Protein AF-A0A5E4N9A2-F1 (afdb_monomer)

Secondary structure (DSSP, 8-state):
-HHHHHHHHGGGSSS-GGGGEEEEEEEEEETTS----TT-----SS----------S-S-EEEEEEEEESSPPPTT-TT-EEE----TTTT-HHHHHHHHHHSTTSEEES--TT---SEEPPTT-GGG--

Foldseek 3Di:
DVVVVVQVVQCPDPDRQQQQEWDKDKDKDFPVNDDPDPDDDDDDPDDPPDDDDDDPPDTDMDIDIDIDHNDDDDPPDLRHAYEDEADPVCPDPVNQVVCCVPNQCRYEYQDDPPGSDVYHDDHPPPVPRD

Solvent-accessible surface area (backbone atoms only — not comparable to full-atom values): 8334 Å² total; per-residue (Å²): 109,68,61,62,50,54,54,55,68,39,55,80,44,98,60,55,53,74,56,27,35,30,48,38,54,77,48,79,44,43,76,76,75,57,80,88,63,85,85,74,82,83,88,62,100,60,86,74,94,70,84,83,86,72,88,85,79,81,66,57,71,46,79,43,79,49,73,50,58,80,53,86,81,59,90,92,58,85,74,50,30,44,35,41,59,75,49,73,78,65,66,33,68,68,53,48,53,50,43,40,70,79,31,58,60,27,28,31,16,70,64,60,95,89,50,41,46,65,46,56,50,71,81,96,48,72,86,73,69,125

InterPro domains:
  IPR036397 Ribonuclease H superfamily [G3DSA:3.30.420.10] (1-72)
  IPR036397 Ribonuclease H superfamily [G3DSA:3.30.420.10] (73-130)

Radius of gyration: 19.17 Å; Cα contacts (8 Å, |Δi|>4): 154; chains: 1; bounding box: 47×47×42 Å

Sequence (130 aa):
MDFCNFKSEKQGENKPFVSRIVFSDDATFHVSGKVNRHTVRIWALEQPHATVEHQRGDSPKINVFCAISREKLQANSDEFVFQQDGASPHWKLEVRRYLNGELPQRWIGRKGTDDLAIHPWPPRSPDLTV

Nearest PDB structures (foldseek):
  5cr4-assembly1_A  TM=5.122E-01  e=5.182E-03  synthetic construct
  4r79-assembly1_B  TM=5.591E-01  e=1.414E-02  Drosophila mauritiana
  4u7b-assembly2_G-2  TM=5.586E-01  e=5.046E-02  Drosophila mauritiana

pLDDT: mean 83.7, std 13.42, range [47.94, 97.19]

Organism: NCBI:txid506608

Structure (mmCIF, N/CA/C/O backbone):
data_AF-A0A5E4N9A2-F1
#
_entry.id   AF-A0A5E4N9A2-F1
#
loop_
_atom_site.group_PDB
_atom_site.id
_atom_site.type_symbol
_atom_site.label_atom_id
_atom_site.label_alt_id
_atom_site.label_comp_id
_atom_site.label_asym_id
_atom_site.label_entity_id
_atom_site.label_seq_id
_atom_site.pdbx_PDB_ins_code
_atom_site.Cartn_x
_atom_site.Cartn_y
_atom_site.Cartn_z
_atom_site.occupancy
_atom_site.B_iso_or_equiv
_atom_site.auth_seq_id
_atom_site.auth_comp_id
_atom_site.auth_asym_id
_atom_site.auth_atom_id
_atom_site.pdbx_PDB_model_num
ATOM 1 N N 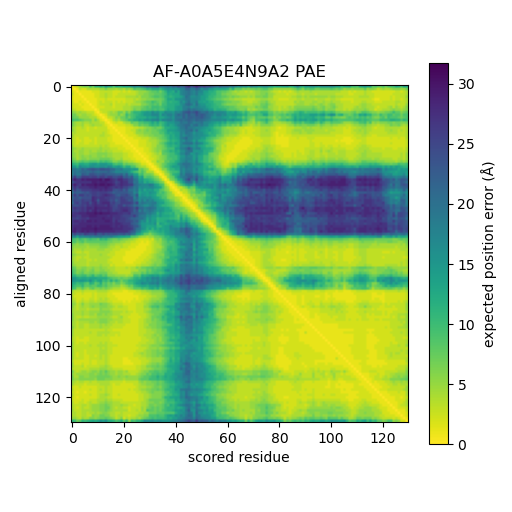. MET A 1 1 ? 6.438 -8.346 14.189 1.00 67.88 1 MET A N 1
ATOM 2 C CA . MET A 1 1 ? 5.480 -9.075 15.051 1.00 67.88 1 MET A CA 1
ATOM 3 C C . MET A 1 1 ? 4.229 -8.241 15.288 1.00 67.88 1 MET A C 1
ATOM 5 O O . MET A 1 1 ? 3.146 -8.795 15.201 1.00 67.88 1 MET A O 1
ATOM 9 N N . ASP A 1 2 ? 4.358 -6.924 15.454 1.00 89.25 2 ASP A N 1
ATOM 10 C CA . ASP A 1 2 ? 3.253 -5.997 15.752 1.00 89.25 2 ASP A CA 1
ATOM 11 C C . ASP A 1 2 ? 2.048 -6.122 14.812 1.00 89.25 2 ASP A C 1
ATOM 13 O O . ASP A 1 2 ? 0.929 -6.299 15.277 1.00 89.25 2 ASP A O 1
ATOM 17 N N . PHE A 1 3 ? 2.265 -6.151 13.490 1.00 89.69 3 PHE A N 1
ATOM 18 C CA . PHE A 1 3 ? 1.165 -6.333 12.535 1.00 89.69 3 PHE A CA 1
ATOM 19 C C . PHE A 1 3 ? 0.443 -7.684 12.693 1.00 89.69 3 PHE A C 1
ATOM 21 O O . PHE A 1 3 ? -0.774 -7.757 12.549 1.00 89.69 3 PHE A O 1
ATOM 28 N N . CYS A 1 4 ? 1.165 -8.760 13.016 1.00 88.69 4 CYS A N 1
ATOM 29 C CA . CYS A 1 4 ? 0.556 -10.072 13.246 1.00 88.69 4 CYS A CA 1
ATOM 30 C C . CYS A 1 4 ? -0.277 -10.090 14.534 1.00 88.69 4 CYS A C 1
ATOM 32 O O . CYS A 1 4 ? -1.336 -10.717 14.562 1.00 88.69 4 CYS A O 1
ATOM 34 N N . ASN A 1 5 ? 0.165 -9.374 15.570 1.00 90.44 5 ASN A N 1
ATOM 35 C CA . ASN A 1 5 ? -0.590 -9.211 16.812 1.00 90.44 5 ASN A CA 1
ATOM 36 C C . ASN A 1 5 ? -1.855 -8.386 16.558 1.00 90.44 5 ASN A C 1
ATOM 38 O O . ASN A 1 5 ? -2.945 -8.860 16.856 1.00 90.44 5 ASN A O 1
ATOM 42 N N . PHE A 1 6 ? -1.729 -7.247 15.872 1.00 91.31 6 PHE A N 1
ATOM 43 C CA . PHE A 1 6 ? -2.863 -6.437 15.420 1.00 91.31 6 PHE A CA 1
ATOM 44 C C . PHE A 1 6 ? -3.873 -7.262 14.610 1.00 91.31 6 PHE A C 1
ATOM 46 O O . PHE A 1 6 ? -5.073 -7.246 14.878 1.00 91.3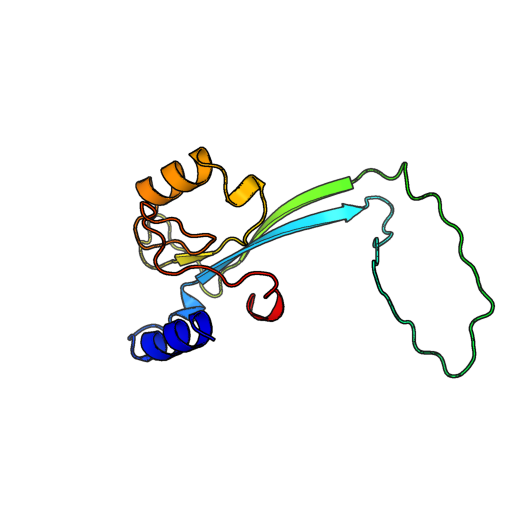1 6 PHE A O 1
ATOM 53 N N . LYS A 1 7 ? -3.393 -8.055 13.645 1.00 87.06 7 LYS A N 1
ATOM 54 C CA . LYS A 1 7 ? -4.236 -8.972 12.869 1.00 87.06 7 LYS A CA 1
ATOM 55 C C . LYS A 1 7 ? -4.947 -9.988 13.767 1.00 87.06 7 LYS A C 1
ATOM 57 O O . LYS A 1 7 ? -6.102 -10.302 13.499 1.00 87.06 7 LYS A O 1
ATOM 62 N N . SER A 1 8 ? -4.272 -10.506 14.793 1.00 87.56 8 SER A N 1
ATOM 63 C CA . SER A 1 8 ? -4.831 -11.477 15.744 1.00 87.56 8 SER A CA 1
ATOM 64 C C . SER A 1 8 ? -5.907 -10.851 16.634 1.00 87.56 8 SER A C 1
ATOM 66 O O . SER A 1 8 ? -6.978 -11.429 16.785 1.00 87.56 8 SER A O 1
ATOM 68 N N . GLU A 1 9 ? -5.685 -9.637 17.141 1.00 89.19 9 GLU A N 1
ATOM 69 C CA . GLU A 1 9 ? -6.672 -8.874 17.924 1.00 89.19 9 GLU A CA 1
ATOM 70 C C . GLU A 1 9 ? -7.958 -8.619 17.129 1.00 89.19 9 GLU A C 1
ATOM 72 O O . GLU A 1 9 ? -9.066 -8.667 17.663 1.00 89.19 9 GLU A O 1
ATOM 77 N N . LYS A 1 10 ? -7.819 -8.412 15.819 1.00 86.00 10 LYS A N 1
ATOM 78 C CA . LYS A 1 10 ? -8.928 -8.173 14.894 1.00 86.00 10 LYS A CA 1
ATOM 79 C C . LYS A 1 10 ? -9.706 -9.430 14.487 1.00 86.00 10 LYS A C 1
ATOM 81 O O . LYS A 1 10 ? -10.701 -9.315 13.775 1.00 86.00 10 LYS A O 1
ATOM 86 N N . GLN A 1 11 ? -9.306 -10.624 14.934 1.00 77.69 11 GLN A N 1
ATOM 87 C CA . GLN A 1 11 ? -10.029 -11.867 14.622 1.00 77.69 11 GLN A CA 1
ATOM 88 C C . GLN A 1 11 ? -11.360 -12.014 15.368 1.00 77.69 11 GLN A C 1
ATOM 90 O O . GLN A 1 11 ? -12.195 -12.800 14.935 1.00 77.69 11 GLN A O 1
ATOM 95 N N . GLY A 1 12 ? -11.577 -11.262 16.451 1.00 78.19 12 GLY A N 1
ATOM 96 C CA . GLY A 1 12 ? -12.843 -11.271 17.193 1.00 78.19 12 GLY A CA 1
ATOM 97 C C . GLY A 1 12 ? -13.984 -10.485 16.530 1.00 78.19 12 GLY A C 1
ATOM 98 O O . GLY A 1 12 ? -15.087 -10.453 17.071 1.00 78.19 12 GLY A O 1
ATOM 99 N N . GLU A 1 13 ? -13.738 -9.819 15.396 1.00 82.00 13 GLU A N 1
ATOM 100 C CA . GLU A 1 13 ? -14.767 -9.076 14.659 1.00 82.00 13 GLU A CA 1
ATOM 101 C C . GLU A 1 13 ? -15.735 -10.034 13.934 1.00 82.00 13 GLU A C 1
ATOM 103 O O . GLU A 1 13 ? -15.346 -11.101 13.466 1.00 82.00 13 GLU A O 1
ATOM 108 N N . ASN A 1 14 ? -17.006 -9.629 13.794 1.00 78.12 14 ASN A N 1
ATOM 109 C CA . ASN A 1 14 ? -18.054 -10.434 13.141 1.00 78.12 14 ASN A CA 1
ATOM 110 C C . ASN A 1 14 ? -17.682 -10.840 11.699 1.00 78.12 14 ASN A C 1
ATOM 112 O O . ASN A 1 14 ? -18.055 -11.910 11.223 1.00 78.12 14 ASN A O 1
ATOM 116 N N . LYS A 1 15 ? -16.915 -9.985 11.010 1.00 81.12 15 LYS A N 1
ATOM 117 C CA . LYS A 1 15 ? -16.315 -10.277 9.709 1.00 81.12 15 LYS A CA 1
ATOM 118 C C . LYS A 1 15 ? -14.798 -10.395 9.865 1.00 81.12 15 LYS A C 1
ATOM 120 O O . LYS A 1 15 ? -14.192 -9.468 10.407 1.00 81.12 15 LYS A O 1
ATOM 125 N N . PRO A 1 16 ? -14.164 -11.470 9.356 1.00 85.56 16 PRO A N 1
ATOM 126 C CA . PRO A 1 16 ? -12.719 -11.619 9.435 1.00 85.56 16 PRO A CA 1
ATOM 127 C C . PRO A 1 16 ? -12.013 -10.416 8.816 1.00 85.56 16 PRO A C 1
ATOM 129 O O . PRO A 1 16 ? -12.195 -10.121 7.638 1.00 85.56 16 PRO A O 1
ATOM 132 N N . PHE A 1 17 ? -11.155 -9.748 9.585 1.00 87.81 17 PHE A N 1
ATOM 133 C CA . PHE A 1 17 ? -10.447 -8.549 9.132 1.00 87.81 17 PHE A CA 1
ATOM 134 C C . PHE A 1 17 ? -9.754 -8.723 7.774 1.00 87.81 17 PHE A C 1
ATOM 136 O O . PHE A 1 17 ? -9.845 -7.855 6.914 1.00 87.81 17 PHE A O 1
ATOM 143 N N . VAL A 1 18 ? -9.134 -9.885 7.542 1.00 87.88 18 VAL A N 1
ATOM 144 C CA . VAL A 1 18 ? -8.447 -10.207 6.281 1.00 87.88 18 VAL A CA 1
ATOM 145 C C . VAL A 1 18 ? -9.389 -10.190 5.076 1.00 87.88 18 VAL A C 1
ATOM 147 O O . VAL A 1 18 ? -8.963 -9.786 4.002 1.00 87.88 18 VAL A O 1
ATOM 150 N N . SER A 1 19 ? -10.663 -10.580 5.221 1.00 88.94 19 SER A N 1
ATOM 151 C CA . SER A 1 19 ? -11.597 -10.566 4.083 1.00 88.94 19 SER A CA 1
ATOM 152 C C . SER A 1 19 ? -11.992 -9.155 3.653 1.00 88.94 19 SER A C 1
ATOM 154 O O . SER A 1 19 ? -12.497 -8.970 2.547 1.00 88.94 19 SER A O 1
ATOM 156 N N . ARG A 1 20 ? -11.717 -8.164 4.507 1.00 90.56 20 ARG A N 1
ATOM 157 C CA . ARG A 1 20 ? -11.940 -6.741 4.249 1.00 90.56 20 ARG A CA 1
ATOM 158 C C . ARG A 1 20 ? -10.724 -6.051 3.635 1.00 90.56 20 ARG A C 1
ATOM 160 O O . ARG A 1 20 ? -10.858 -4.920 3.178 1.00 90.56 20 ARG A O 1
ATOM 167 N N . ILE A 1 21 ? -9.548 -6.683 3.641 1.00 92.88 21 ILE A N 1
ATOM 168 C CA . ILE A 1 21 ? -8.342 -6.067 3.087 1.00 92.88 21 ILE A CA 1
ATOM 169 C C . ILE A 1 21 ? -8.398 -6.122 1.559 1.00 92.88 21 ILE A C 1
ATOM 171 O O . ILE A 1 21 ? -8.651 -7.169 0.961 1.00 92.88 21 ILE A O 1
ATOM 175 N N . VAL A 1 22 ? -8.133 -4.975 0.943 1.00 95.19 22 VAL A N 1
ATOM 176 C CA . VAL A 1 22 ? -7.815 -4.853 -0.476 1.00 95.19 22 VAL A CA 1
ATOM 177 C C . VAL A 1 22 ? -6.301 -4.751 -0.578 1.00 95.19 22 VAL A C 1
ATOM 179 O O . VAL A 1 22 ? -5.731 -3.713 -0.242 1.00 95.19 22 VAL A O 1
ATOM 182 N N . PHE A 1 23 ? -5.654 -5.832 -0.998 1.00 95.19 23 PHE A N 1
ATOM 183 C CA . PHE A 1 23 ? -4.210 -5.860 -1.207 1.00 95.19 23 PHE A CA 1
ATOM 184 C C . PHE A 1 23 ? -3.876 -5.214 -2.541 1.00 95.19 23 PHE A C 1
ATOM 186 O O . PHE A 1 23 ? -4.530 -5.519 -3.539 1.00 95.19 23 PHE A O 1
ATOM 193 N N . SER A 1 24 ? -2.871 -4.342 -2.567 1.00 94.88 24 SER A N 1
ATOM 194 C CA . SER A 1 24 ? -2.412 -3.713 -3.802 1.00 94.88 24 SER A CA 1
ATOM 195 C C . SER A 1 24 ? -0.897 -3.716 -3.932 1.00 94.88 24 SER A C 1
ATOM 197 O O . SER A 1 24 ? -0.180 -3.683 -2.930 1.00 94.88 24 SER A O 1
ATOM 199 N N . ASP A 1 25 ? -0.426 -3.788 -5.174 1.00 93.62 25 ASP A N 1
ATOM 200 C CA . ASP A 1 25 ? 0.996 -3.752 -5.502 1.00 93.62 25 ASP A CA 1
ATOM 201 C C . ASP A 1 25 ? 1.232 -3.268 -6.942 1.00 93.62 25 ASP A C 1
ATOM 203 O O . ASP A 1 25 ? 0.324 -3.283 -7.786 1.00 93.62 25 ASP A O 1
ATOM 207 N N . ASP A 1 26 ? 2.475 -2.880 -7.213 1.00 91.75 26 ASP A N 1
ATOM 208 C CA . ASP A 1 26 ? 2.996 -2.579 -8.540 1.00 91.75 26 ASP A CA 1
ATOM 209 C C . ASP A 1 26 ? 3.865 -3.734 -9.050 1.00 91.75 26 ASP A C 1
ATOM 211 O O . ASP A 1 26 ? 4.884 -4.089 -8.457 1.00 91.75 26 ASP A O 1
ATOM 215 N N . ALA A 1 27 ? 3.531 -4.271 -10.223 1.00 88.94 27 ALA A N 1
ATOM 216 C CA . ALA A 1 27 ? 4.335 -5.287 -10.895 1.00 88.94 27 ALA A CA 1
ATOM 217 C C . ALA A 1 27 ? 4.850 -4.790 -12.253 1.00 88.94 27 ALA A C 1
ATOM 219 O O . ALA A 1 27 ? 4.097 -4.269 -13.080 1.00 88.94 27 ALA A O 1
ATOM 220 N N . THR A 1 28 ? 6.146 -4.990 -12.512 1.00 86.62 28 THR A N 1
ATOM 221 C CA . THR A 1 28 ? 6.769 -4.687 -13.807 1.00 86.62 28 THR A CA 1
ATOM 222 C C . THR A 1 28 ? 6.847 -5.934 -14.680 1.00 86.62 28 THR A C 1
ATOM 224 O O . THR A 1 28 ? 7.516 -6.910 -14.335 1.00 86.62 28 THR A O 1
ATOM 227 N N . PHE A 1 29 ? 6.256 -5.866 -15.869 1.00 83.94 29 PHE A N 1
ATOM 228 C CA . PHE A 1 29 ? 6.307 -6.917 -16.879 1.00 83.94 29 PHE A CA 1
ATOM 229 C C . PHE A 1 29 ? 7.179 -6.489 -18.057 1.00 83.94 29 PHE A C 1
ATOM 231 O O . PHE A 1 29 ? 7.089 -5.365 -18.551 1.00 83.94 29 PHE A O 1
ATOM 238 N N . HIS A 1 30 ? 8.019 -7.405 -18.535 1.00 83.69 30 HIS A N 1
ATOM 239 C CA . HIS A 1 30 ? 8.778 -7.218 -19.767 1.00 83.69 30 HIS A CA 1
ATOM 240 C C . HIS A 1 30 ? 7.965 -7.738 -20.954 1.00 83.69 30 HIS A C 1
ATOM 242 O O . HIS A 1 30 ? 7.562 -8.901 -20.971 1.00 83.69 30 HIS A O 1
ATOM 248 N N . VAL A 1 31 ? 7.794 -6.909 -21.985 1.00 81.81 31 VAL A N 1
ATOM 249 C CA . VAL A 1 31 ? 7.037 -7.275 -23.201 1.00 81.81 31 VAL A CA 1
ATOM 250 C C . VAL A 1 31 ? 7.752 -8.367 -24.009 1.00 81.81 31 VAL A C 1
ATOM 252 O O . VAL A 1 31 ? 7.137 -9.088 -24.785 1.00 81.81 31 VAL A O 1
ATOM 255 N N . SER A 1 32 ? 9.051 -8.562 -23.772 1.00 77.12 32 SER A N 1
ATOM 256 C CA . SER A 1 32 ? 9.844 -9.633 -24.383 1.00 77.12 32 SER A CA 1
ATOM 257 C C . SER A 1 32 ? 9.543 -11.037 -23.836 1.00 77.12 32 SER A C 1
ATOM 259 O O . SER A 1 32 ? 10.175 -11.996 -24.277 1.00 77.12 32 SER A O 1
ATOM 261 N N . GLY A 1 33 ? 8.644 -11.177 -22.850 1.00 65.88 33 GLY A N 1
ATOM 262 C CA . GLY A 1 33 ? 8.332 -12.456 -22.197 1.00 65.88 33 GLY A CA 1
ATOM 263 C C . GLY A 1 33 ? 9.440 -12.967 -21.268 1.00 65.88 33 GLY A C 1
ATOM 264 O O . GLY A 1 33 ? 9.374 -14.091 -20.773 1.00 65.88 33 GLY A O 1
ATOM 265 N N . LYS A 1 34 ? 10.474 -12.155 -21.019 1.00 64.12 34 LYS A N 1
ATOM 266 C CA . LYS A 1 34 ? 11.628 -12.526 -20.194 1.00 64.12 34 LYS A CA 1
ATOM 267 C C . LYS A 1 34 ? 11.483 -11.953 -18.795 1.00 64.12 34 LYS A C 1
ATOM 269 O O . LYS A 1 34 ? 11.476 -10.743 -18.604 1.00 64.12 34 LYS A O 1
ATOM 274 N N . VAL A 1 35 ? 11.400 -12.828 -17.801 1.00 59.47 35 VAL A N 1
ATOM 275 C CA . VAL A 1 35 ? 11.313 -12.417 -16.397 1.00 59.47 35 VAL A CA 1
ATOM 276 C C . VAL A 1 35 ? 12.697 -11.988 -15.910 1.00 59.47 35 VAL A C 1
ATOM 278 O O . VAL A 1 35 ? 13.643 -12.777 -15.931 1.00 59.47 35 VAL A O 1
ATOM 281 N N . ASN A 1 36 ? 12.819 -10.748 -15.430 1.00 54.03 36 ASN A N 1
ATOM 282 C CA . ASN A 1 36 ? 14.014 -10.273 -14.737 1.00 54.03 36 ASN A CA 1
ATOM 283 C C . ASN A 1 36 ? 14.080 -10.910 -13.342 1.00 54.03 36 ASN A C 1
ATOM 285 O O . ASN A 1 36 ? 13.574 -10.378 -12.357 1.00 54.03 36 ASN A O 1
ATOM 289 N N . ARG A 1 37 ? 14.660 -12.108 -13.277 1.00 52.91 37 ARG A N 1
ATOM 290 C CA . ARG A 1 37 ? 14.847 -12.863 -12.041 1.00 52.91 37 ARG A CA 1
ATOM 291 C C . ARG A 1 37 ? 16.136 -12.394 -11.353 1.00 52.91 37 ARG A C 1
ATOM 293 O O . ARG A 1 37 ? 17.202 -12.967 -11.575 1.00 52.91 37 ARG A O 1
ATOM 300 N N . HIS A 1 38 ? 16.064 -11.387 -10.482 1.00 47.94 38 HIS A N 1
ATOM 301 C CA . HIS A 1 38 ? 17.033 -11.345 -9.387 1.00 47.94 38 HIS A CA 1
ATOM 302 C C . HIS A 1 38 ? 16.780 -12.576 -8.503 1.00 47.94 38 HIS A C 1
ATOM 304 O O . HIS A 1 38 ? 15.725 -12.723 -7.896 1.00 47.94 38 HIS A O 1
ATOM 310 N N . THR A 1 39 ? 17.762 -13.479 -8.515 1.00 53.81 39 THR A N 1
ATOM 311 C CA . THR A 1 39 ? 17.878 -14.690 -7.691 1.00 53.81 39 THR A CA 1
ATOM 312 C C . THR A 1 39 ? 16.946 -15.826 -8.050 1.00 53.81 39 THR A C 1
ATOM 314 O O . THR A 1 39 ? 16.057 -16.208 -7.291 1.00 53.81 39 THR A O 1
ATOM 317 N N . VAL A 1 40 ? 17.204 -16.440 -9.199 1.00 53.19 40 VAL A N 1
ATOM 318 C CA . VAL A 1 40 ? 16.567 -17.707 -9.526 1.00 53.19 40 VAL A CA 1
ATOM 319 C C . VAL A 1 40 ? 17.575 -18.812 -9.560 1.00 53.19 40 VAL A C 1
ATOM 321 O O . VAL A 1 40 ? 18.530 -18.803 -10.328 1.00 53.19 40 VAL A O 1
ATOM 324 N N . ARG A 1 41 ? 17.326 -19.754 -8.659 1.00 56.31 41 ARG A N 1
ATOM 325 C CA . ARG A 1 41 ? 18.098 -20.957 -8.469 1.00 56.31 41 ARG A CA 1
ATOM 326 C C . ARG A 1 41 ? 17.363 -22.069 -9.193 1.00 56.31 41 ARG A C 1
ATOM 328 O O . ARG A 1 41 ? 16.309 -22.518 -8.750 1.00 56.31 41 ARG A O 1
ATOM 335 N N . ILE A 1 42 ? 17.882 -22.433 -10.356 1.00 62.44 42 ILE A N 1
ATOM 336 C CA . ILE A 1 42 ? 17.458 -23.635 -11.064 1.00 62.44 42 ILE A CA 1
ATOM 337 C C . ILE A 1 42 ? 18.230 -24.779 -10.417 1.00 62.44 42 ILE A C 1
ATOM 339 O O . ILE A 1 42 ? 19.459 -24.771 -10.409 1.00 62.44 42 ILE A O 1
ATOM 343 N N . TRP A 1 43 ? 17.507 -25.716 -9.816 1.00 60.19 43 TRP A N 1
ATOM 344 C CA . TRP A 1 43 ? 18.092 -26.946 -9.306 1.00 60.19 43 TRP A CA 1
ATOM 345 C C . TRP A 1 43 ? 18.075 -27.976 -10.433 1.00 60.19 43 TRP A C 1
ATOM 347 O O . TRP A 1 43 ? 17.020 -28.253 -11.000 1.00 60.19 43 TRP A O 1
ATOM 357 N N . ALA A 1 44 ? 19.242 -28.510 -10.770 1.00 65.44 44 ALA A N 1
ATOM 358 C CA . ALA A 1 44 ? 19.417 -29.608 -11.709 1.00 65.44 44 ALA A CA 1
ATOM 35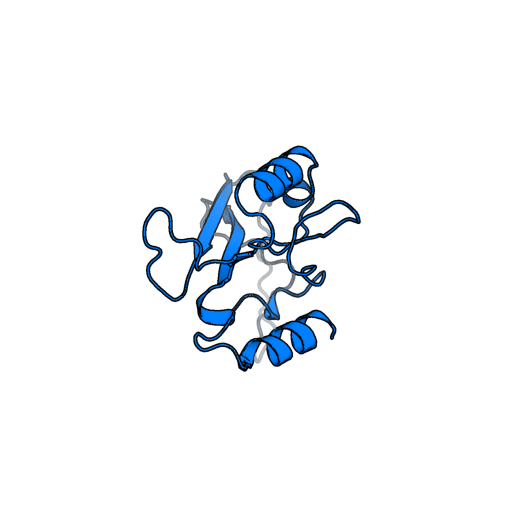9 C C . ALA A 1 44 ? 20.351 -30.640 -11.064 1.00 65.44 44 ALA A C 1
ATOM 361 O O . ALA A 1 44 ? 21.181 -30.279 -10.229 1.00 65.44 44 ALA A O 1
ATOM 362 N N . LEU A 1 45 ? 20.187 -31.916 -11.424 1.00 74.56 45 LEU A N 1
ATOM 363 C CA . LEU A 1 45 ? 21.040 -33.006 -10.928 1.00 74.56 45 LEU A CA 1
ATOM 364 C C . LEU A 1 45 ? 22.489 -32.875 -11.428 1.00 74.56 45 LEU A C 1
ATOM 366 O O . LEU A 1 45 ? 23.409 -33.324 -10.756 1.00 74.56 45 LEU A O 1
ATOM 370 N N . GLU A 1 46 ? 22.682 -32.203 -12.564 1.00 73.12 46 GLU A N 1
ATOM 371 C CA . GLU A 1 46 ? 23.981 -31.891 -13.156 1.00 73.12 46 GLU A CA 1
ATOM 372 C C . GLU A 1 46 ? 24.040 -30.407 -13.532 1.00 73.12 46 GLU A C 1
ATOM 374 O O . GLU A 1 46 ? 23.013 -29.788 -13.820 1.00 73.12 46 GLU A O 1
ATOM 379 N N . GLN A 1 47 ? 25.240 -29.821 -13.509 1.00 69.88 47 GLN A N 1
ATOM 380 C CA . GLN A 1 47 ? 25.447 -28.413 -13.834 1.00 69.88 47 GLN A CA 1
ATOM 381 C C . GLN A 1 47 ? 25.095 -28.169 -15.313 1.00 69.88 47 GLN A C 1
ATOM 383 O O . GLN A 1 47 ? 25.784 -28.686 -16.192 1.00 69.88 47 GLN A O 1
ATOM 388 N N . PRO A 1 48 ? 24.050 -27.382 -15.633 1.00 65.81 48 PRO A N 1
ATOM 389 C CA . PRO A 1 48 ? 23.728 -27.087 -17.016 1.00 65.81 48 PRO A CA 1
ATOM 390 C C . PRO A 1 48 ? 24.816 -26.147 -17.533 1.00 65.81 48 PRO A C 1
ATOM 392 O O . PRO A 1 48 ? 24.870 -24.980 -17.150 1.00 65.81 48 PRO A O 1
ATOM 395 N N . HIS A 1 49 ? 25.718 -26.652 -18.370 1.00 64.19 49 HIS A N 1
ATOM 396 C CA . HIS A 1 49 ? 26.799 -25.893 -19.010 1.00 64.19 49 HIS A CA 1
ATOM 397 C C . HIS A 1 49 ? 26.275 -24.893 -20.066 1.00 64.19 49 HIS A C 1
ATOM 399 O O . HIS A 1 49 ? 26.813 -24.784 -21.163 1.00 64.19 49 HIS A O 1
ATOM 405 N N . ALA A 1 50 ? 25.195 -24.176 -19.759 1.00 61.31 50 ALA A N 1
ATOM 406 C CA . ALA A 1 50 ? 24.541 -23.217 -20.629 1.00 61.31 50 ALA A CA 1
ATOM 407 C C . ALA A 1 50 ? 24.564 -21.835 -19.967 1.00 61.31 50 ALA A C 1
ATOM 409 O O . ALA A 1 50 ? 23.811 -21.557 -19.033 1.00 61.31 50 ALA A O 1
ATOM 410 N N . THR A 1 51 ? 25.418 -20.954 -20.482 1.00 56.50 51 THR A N 1
ATOM 411 C CA . THR A 1 51 ? 25.398 -19.528 -20.149 1.00 56.50 51 THR A CA 1
ATOM 412 C C . THR A 1 51 ? 24.559 -18.816 -21.204 1.00 56.50 51 THR A C 1
ATOM 414 O O . THR A 1 51 ? 24.960 -18.727 -22.360 1.00 56.50 51 THR A O 1
ATOM 417 N N . VAL A 1 52 ? 23.375 -18.327 -20.830 1.00 60.91 52 VAL A N 1
ATOM 418 C CA . VAL A 1 52 ? 22.544 -17.498 -21.718 1.00 60.91 52 VAL A CA 1
ATOM 419 C C . VAL A 1 52 ? 22.810 -16.034 -21.382 1.00 60.91 52 VAL A C 1
ATOM 421 O O . VAL A 1 52 ? 22.229 -15.492 -20.441 1.00 60.91 52 VAL A O 1
ATOM 424 N N . GLU A 1 53 ? 23.699 -15.388 -22.137 1.00 55.59 53 GLU A N 1
ATOM 425 C CA . GLU A 1 53 ? 23.863 -13.934 -22.069 1.00 55.59 53 GLU A CA 1
ATOM 426 C C . GLU A 1 53 ? 22.700 -13.246 -22.790 1.00 55.59 53 GLU A C 1
ATOM 428 O O . GLU A 1 53 ? 22.358 -13.580 -23.926 1.00 55.59 53 GLU A O 1
ATOM 433 N N . HIS A 1 54 ? 22.055 -12.279 -22.135 1.00 56.09 54 HIS A N 1
ATOM 434 C CA . HIS A 1 54 ? 20.982 -11.517 -22.761 1.00 56.09 54 HIS A CA 1
ATOM 435 C C . HIS A 1 54 ? 21.044 -10.038 -22.384 1.00 56.09 54 HIS A C 1
ATOM 437 O O . HIS A 1 54 ? 21.122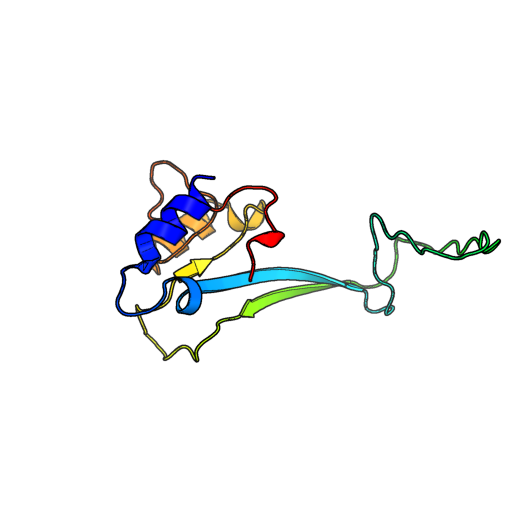 -9.690 -21.204 1.00 56.09 54 HIS A O 1
ATOM 443 N N . GLN A 1 55 ? 20.989 -9.168 -23.399 1.00 53.72 55 GLN A N 1
ATOM 444 C CA . GLN A 1 55 ? 21.036 -7.719 -23.228 1.00 53.72 55 GLN A CA 1
ATOM 445 C C . GLN A 1 55 ? 19.837 -7.230 -22.403 1.00 53.72 55 GLN A C 1
ATOM 447 O O . GLN A 1 55 ? 18.677 -7.376 -22.778 1.00 53.72 55 GLN A O 1
ATOM 452 N N . ARG A 1 56 ? 20.152 -6.667 -21.232 1.00 55.62 56 ARG A N 1
ATOM 453 C CA . ARG A 1 56 ? 19.217 -6.255 -20.172 1.00 55.62 56 ARG A CA 1
ATOM 454 C C . ARG A 1 56 ? 18.534 -4.897 -20.404 1.00 55.62 56 ARG A C 1
ATOM 456 O O . ARG A 1 56 ? 17.684 -4.523 -19.597 1.00 55.62 56 ARG A O 1
ATOM 463 N N . GLY A 1 57 ? 18.925 -4.151 -21.438 1.00 56.44 57 GLY A N 1
ATOM 464 C CA . GLY A 1 57 ? 18.617 -2.720 -21.565 1.00 56.44 57 GLY A CA 1
ATOM 465 C C . GLY A 1 57 ? 17.323 -2.382 -22.301 1.00 56.44 57 GLY A C 1
ATOM 466 O O . GLY A 1 57 ? 16.558 -1.551 -21.820 1.00 56.44 57 GLY A O 1
ATOM 467 N N . ASP A 1 58 ? 17.045 -3.060 -23.418 1.00 66.31 58 ASP A N 1
ATOM 468 C CA . ASP A 1 58 ? 16.232 -2.440 -24.481 1.00 66.31 58 ASP A CA 1
ATOM 469 C C . ASP A 1 58 ? 14.825 -3.030 -24.638 1.00 66.31 58 ASP A C 1
ATOM 471 O O . ASP A 1 58 ? 14.059 -2.619 -25.507 1.00 66.31 58 ASP A O 1
ATOM 475 N N . SER A 1 59 ? 14.443 -4.005 -23.805 1.00 74.06 59 SER A N 1
ATOM 476 C CA . SER A 1 59 ? 13.088 -4.559 -23.866 1.00 74.06 59 SER A CA 1
ATOM 477 C C . SER A 1 59 ? 12.079 -3.572 -23.261 1.00 74.06 59 SER A C 1
ATOM 479 O O . SER A 1 59 ? 12.262 -3.202 -22.093 1.00 74.06 59 SER A O 1
ATOM 481 N N . PRO A 1 60 ? 10.984 -3.221 -23.964 1.00 85.88 60 PRO A N 1
ATOM 482 C CA . PRO A 1 60 ? 9.902 -2.428 -23.393 1.00 85.88 60 PRO A CA 1
ATOM 483 C C . PRO A 1 60 ? 9.345 -3.057 -22.111 1.00 85.88 60 PRO A C 1
ATOM 485 O O . PRO A 1 60 ? 9.255 -4.286 -21.988 1.00 85.88 60 PRO A O 1
ATOM 488 N N . LYS A 1 61 ? 8.968 -2.203 -21.158 1.00 86.19 61 LYS A N 1
ATOM 489 C CA . LYS A 1 61 ? 8.416 -2.595 -19.858 1.00 86.19 61 LYS A CA 1
ATOM 490 C C . LYS A 1 61 ? 7.064 -1.935 -19.651 1.00 86.19 61 LYS A C 1
ATOM 492 O O . LYS A 1 61 ? 6.864 -0.796 -20.064 1.00 86.19 61 LYS A O 1
ATOM 497 N N . ILE A 1 62 ? 6.174 -2.645 -18.974 1.00 88.50 62 ILE A N 1
ATOM 498 C CA . ILE A 1 62 ? 4.876 -2.140 -18.536 1.00 88.50 62 ILE A CA 1
ATOM 499 C C . ILE A 1 62 ? 4.825 -2.289 -17.018 1.00 88.50 62 ILE A C 1
ATOM 501 O O . ILE A 1 62 ? 5.087 -3.375 -16.504 1.00 88.50 62 ILE A O 1
ATOM 505 N N . ASN A 1 63 ? 4.499 -1.206 -16.315 1.00 90.31 63 ASN A N 1
ATOM 506 C CA . ASN A 1 63 ? 4.168 -1.249 -14.894 1.00 90.31 63 ASN A CA 1
ATOM 507 C C . ASN A 1 63 ? 2.656 -1.338 -14.750 1.00 90.31 63 ASN A C 1
ATOM 509 O O . ASN A 1 63 ? 1.930 -0.560 -15.370 1.00 90.31 63 ASN A O 1
ATOM 513 N N . VAL A 1 64 ? 2.203 -2.289 -13.946 1.00 92.62 64 VAL A N 1
ATOM 514 C CA . VAL A 1 64 ? 0.791 -2.501 -13.659 1.00 92.62 64 VAL A CA 1
ATOM 515 C C . VAL A 1 64 ? 0.595 -2.343 -12.165 1.00 92.62 64 VAL A C 1
ATOM 517 O O . VAL A 1 64 ? 1.152 -3.117 -11.392 1.00 92.62 64 VAL A O 1
ATOM 520 N N . PHE A 1 65 ? -0.235 -1.376 -11.795 1.00 94.62 65 PHE A N 1
ATOM 521 C CA . PHE A 1 65 ? -0.818 -1.303 -10.468 1.00 94.62 65 PHE A CA 1
ATOM 522 C C . PHE A 1 65 ? -2.065 -2.190 -10.441 1.00 94.62 65 PHE A C 1
ATOM 524 O O . PHE A 1 65 ? -2.927 -2.078 -11.321 1.00 94.62 65 PHE A O 1
ATOM 531 N N . CYS A 1 66 ? -2.178 -3.069 -9.451 1.00 94.44 66 CYS A N 1
ATOM 532 C CA . CYS A 1 66 ? -3.353 -3.916 -9.282 1.00 94.44 66 CYS A CA 1
ATOM 533 C C . CYS A 1 66 ? -3.776 -3.967 -7.817 1.00 94.44 66 CYS A C 1
ATOM 535 O O . CYS A 1 66 ? -2.936 -3.954 -6.922 1.00 94.44 66 CYS A O 1
ATOM 537 N N . ALA A 1 67 ? -5.085 -4.059 -7.590 1.00 93.75 67 ALA A N 1
ATOM 538 C CA . ALA A 1 67 ? -5.681 -4.228 -6.278 1.00 93.75 67 ALA A CA 1
ATOM 539 C C . ALA A 1 67 ? -6.653 -5.415 -6.307 1.00 93.75 67 ALA A C 1
ATOM 541 O O . ALA A 1 67 ? -7.497 -5.511 -7.202 1.00 93.75 67 ALA A O 1
ATOM 542 N N . ILE A 1 68 ? -6.535 -6.322 -5.339 1.00 93.19 68 ILE A N 1
ATOM 543 C CA . ILE A 1 68 ? -7.313 -7.560 -5.252 1.00 93.19 68 ILE A CA 1
ATOM 544 C C . ILE A 1 68 ? -7.969 -7.641 -3.875 1.00 93.19 68 ILE A C 1
ATOM 546 O O . ILE A 1 68 ? -7.388 -7.278 -2.854 1.00 93.19 68 ILE A O 1
ATOM 550 N N . SER A 1 69 ? -9.207 -8.123 -3.856 1.00 92.19 69 SER A N 1
ATOM 551 C CA . SER A 1 69 ? -9.993 -8.339 -2.644 1.00 92.19 69 SER A CA 1
ATOM 552 C C . SER A 1 69 ? -10.619 -9.726 -2.671 1.00 92.19 69 SER A C 1
ATOM 554 O O . SER A 1 69 ? -10.889 -10.280 -3.738 1.00 92.19 69 SER A O 1
ATOM 556 N N . ARG A 1 70 ? -10.844 -10.301 -1.486 1.00 89.69 70 ARG A N 1
ATOM 557 C CA . ARG A 1 70 ? -11.491 -11.613 -1.352 1.00 89.69 70 ARG A CA 1
ATOM 558 C C . ARG A 1 70 ? -12.968 -11.566 -1.735 1.00 89.69 70 ARG A C 1
ATOM 560 O O . ARG A 1 70 ? -13.495 -12.518 -2.304 1.00 89.69 70 ARG A O 1
ATOM 567 N N . GLU A 1 71 ? -13.638 -10.487 -1.360 1.00 85.81 71 GLU A N 1
ATOM 568 C CA . GLU A 1 71 ? -15.067 -10.295 -1.566 1.00 85.81 71 GLU A CA 1
ATOM 569 C C . GLU A 1 71 ? -15.307 -9.174 -2.569 1.00 85.81 71 GLU A C 1
ATOM 571 O O . GLU A 1 71 ? -14.523 -8.234 -2.679 1.00 85.81 71 GLU A O 1
ATOM 576 N N . LYS A 1 72 ? -16.423 -9.255 -3.294 1.00 87.31 72 LYS A N 1
ATOM 577 C CA . LYS A 1 72 ? -16.808 -8.202 -4.228 1.00 87.31 72 LYS A CA 1
ATOM 578 C C . LYS A 1 72 ? -17.039 -6.898 -3.464 1.00 87.31 72 LYS A C 1
ATOM 580 O O . LYS A 1 72 ? -17.945 -6.816 -2.637 1.00 87.31 72 LYS A O 1
ATOM 585 N N . LEU A 1 73 ? -16.272 -5.869 -3.806 1.00 84.75 73 LEU A N 1
ATOM 586 C CA . LEU A 1 73 ? -16.499 -4.525 -3.292 1.00 84.75 73 LEU A CA 1
ATOM 587 C C . LEU A 1 73 ? -17.816 -3.980 -3.849 1.00 84.75 73 LEU A C 1
ATOM 589 O O . LEU A 1 73 ? -18.044 -3.966 -5.062 1.00 84.75 73 LEU A O 1
ATOM 593 N N . GLN A 1 74 ? -18.694 -3.540 -2.954 1.00 82.69 74 GLN A N 1
ATOM 594 C CA . GLN A 1 74 ? -19.850 -2.739 -3.332 1.00 82.69 74 GLN A CA 1
ATOM 595 C C . GLN A 1 74 ? -19.421 -1.275 -3.442 1.00 82.69 74 GLN A C 1
ATOM 597 O O . GLN A 1 74 ? -18.579 -0.809 -2.672 1.00 82.69 74 GLN A O 1
ATOM 602 N N . ALA A 1 75 ? -19.989 -0.552 -4.407 1.00 74.88 75 ALA A N 1
ATOM 603 C CA . ALA A 1 75 ? -19.733 0.876 -4.545 1.00 74.88 75 ALA A CA 1
ATOM 604 C C . ALA A 1 75 ? -20.104 1.603 -3.241 1.00 74.88 75 ALA A C 1
ATOM 606 O O . ALA A 1 75 ? -21.159 1.332 -2.671 1.00 74.88 75 ALA A O 1
ATOM 607 N N . ASN A 1 76 ? -19.238 2.514 -2.785 1.00 71.44 76 ASN A N 1
ATOM 608 C CA . ASN A 1 76 ? -19.400 3.295 -1.549 1.00 71.44 76 ASN A CA 1
ATOM 609 C C . ASN A 1 76 ? -19.480 2.466 -0.253 1.00 71.44 76 ASN A C 1
ATOM 611 O O . ASN A 1 76 ? -20.031 2.932 0.739 1.00 71.44 76 ASN A O 1
ATOM 615 N N . SER A 1 77 ? -18.949 1.241 -0.243 1.00 79.62 77 SER A N 1
ATOM 616 C CA . SER A 1 77 ? -18.843 0.472 0.996 1.00 79.62 77 SER A CA 1
ATOM 617 C C . SER A 1 77 ? -17.689 0.980 1.863 1.00 79.62 77 SER A C 1
ATOM 619 O O . SER A 1 77 ? -16.537 0.994 1.428 1.00 79.62 77 SER A O 1
ATOM 621 N N . ASP A 1 78 ? -17.983 1.311 3.120 1.00 79.38 78 ASP A N 1
ATOM 622 C CA . ASP A 1 78 ? -16.979 1.614 4.152 1.00 79.38 78 ASP A CA 1
ATOM 623 C C . ASP A 1 78 ? -16.362 0.351 4.775 1.00 79.38 78 ASP A C 1
ATOM 625 O O . ASP A 1 78 ? -15.592 0.414 5.735 1.00 79.38 78 ASP A O 1
ATOM 629 N N . GLU A 1 79 ? -16.697 -0.825 4.248 1.00 85.62 79 GLU A N 1
ATOM 630 C CA . GLU A 1 79 ? -16.351 -2.095 4.874 1.00 85.62 79 GLU A CA 1
ATOM 631 C C . GLU A 1 79 ? -14.901 -2.524 4.613 1.00 85.62 79 GLU A C 1
ATOM 633 O O . GLU A 1 79 ? -14.363 -3.330 5.375 1.00 85.62 79 GLU A O 1
ATOM 638 N N . PHE A 1 80 ? -14.249 -1.985 3.578 1.00 92.69 80 PHE A N 1
ATOM 639 C CA . PHE A 1 80 ? -12.908 -2.403 3.171 1.00 92.69 80 PHE A CA 1
ATOM 640 C C . PHE A 1 80 ? -11.782 -1.565 3.792 1.00 92.69 80 PHE A C 1
ATOM 642 O O . PHE A 1 80 ? -11.964 -0.405 4.168 1.00 92.69 80 PHE A O 1
ATOM 649 N N . VAL A 1 81 ? -10.594 -2.168 3.853 1.00 94.38 81 VAL A N 1
ATOM 650 C CA . VAL A 1 81 ? -9.340 -1.520 4.249 1.00 94.38 81 VAL A CA 1
ATOM 651 C C . VAL A 1 81 ? -8.353 -1.618 3.094 1.00 94.38 81 VAL A C 1
ATOM 653 O O . VAL A 1 81 ? -8.002 -2.716 2.668 1.00 94.38 81 VAL A O 1
ATOM 656 N N . PHE A 1 82 ? -7.896 -0.480 2.585 1.00 95.69 82 PHE A N 1
ATOM 657 C CA . PHE A 1 82 ? -6.920 -0.436 1.500 1.00 95.69 82 PHE A CA 1
ATOM 658 C C . PHE A 1 82 ? -5.502 -0.668 2.027 1.00 95.69 82 PHE A C 1
ATOM 660 O O . PHE A 1 82 ? -5.062 0.034 2.936 1.00 95.69 82 PHE A O 1
ATOM 667 N N . GLN A 1 83 ? -4.772 -1.627 1.468 1.00 96.25 83 GLN A N 1
ATOM 668 C CA . GLN A 1 83 ? -3.381 -1.884 1.822 1.00 96.25 83 GLN A CA 1
ATOM 669 C C . GLN A 1 83 ? -2.463 -1.510 0.658 1.00 96.25 83 GLN A C 1
ATOM 671 O O . GLN A 1 83 ? -2.691 -1.921 -0.476 1.00 96.25 83 GLN A O 1
ATOM 676 N N . GLN A 1 84 ? -1.407 -0.760 0.969 1.00 94.88 84 GLN A N 1
ATOM 677 C CA . GLN A 1 84 ? -0.270 -0.509 0.084 1.00 94.88 84 GLN A CA 1
ATOM 678 C C . GLN A 1 84 ? 1.042 -0.757 0.832 1.00 94.88 84 GLN A C 1
ATOM 680 O O . GLN A 1 84 ? 1.099 -0.723 2.069 1.00 94.88 84 GLN A O 1
ATOM 685 N N . ASP A 1 85 ? 2.105 -1.034 0.087 1.00 90.50 85 ASP A N 1
ATOM 686 C CA . ASP A 1 85 ? 3.420 -1.294 0.655 1.00 90.50 85 ASP A CA 1
ATOM 687 C C . ASP A 1 85 ? 4.155 0.007 1.062 1.00 90.50 85 ASP A C 1
ATOM 689 O O . ASP A 1 85 ? 3.587 1.097 1.177 1.00 90.50 85 ASP A O 1
ATOM 693 N N . GLY A 1 86 ? 5.451 -0.115 1.355 1.00 88.75 86 GLY A N 1
ATOM 694 C CA . GLY A 1 86 ? 6.296 1.009 1.739 1.00 88.75 86 GLY A CA 1
ATOM 695 C C . GLY A 1 86 ? 7.099 1.641 0.602 1.00 88.75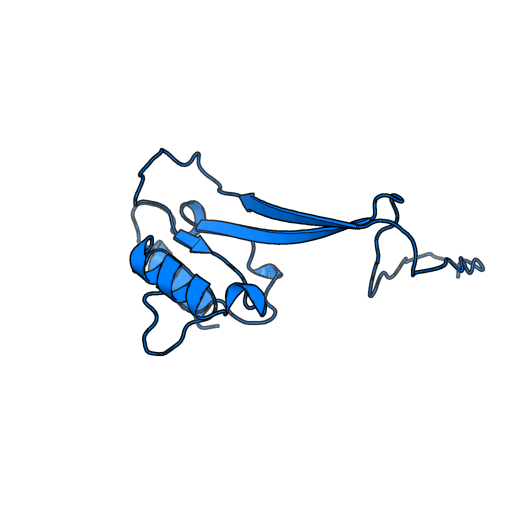 86 GLY A C 1
ATOM 696 O O . GLY A 1 86 ? 8.107 2.284 0.918 1.00 88.75 86 GLY A O 1
ATOM 697 N N . ALA A 1 87 ? 6.753 1.433 -0.671 1.00 90.56 87 ALA A N 1
ATOM 698 C CA . ALA A 1 87 ? 7.489 2.002 -1.796 1.00 90.56 87 ALA A CA 1
ATOM 699 C C . ALA A 1 87 ? 7.483 3.543 -1.769 1.00 90.56 87 ALA A C 1
ATOM 701 O O . ALA A 1 87 ? 6.555 4.189 -1.280 1.00 90.56 87 ALA A O 1
ATOM 702 N N . SER A 1 88 ? 8.541 4.166 -2.300 1.00 92.75 88 SER A N 1
ATOM 703 C CA . SER A 1 88 ? 8.690 5.630 -2.274 1.00 92.75 88 SER A CA 1
ATOM 704 C C . SER A 1 88 ? 7.501 6.397 -2.880 1.00 92.75 88 SER A C 1
ATOM 706 O O . SER A 1 88 ? 7.117 7.408 -2.290 1.00 92.75 88 SER A O 1
ATOM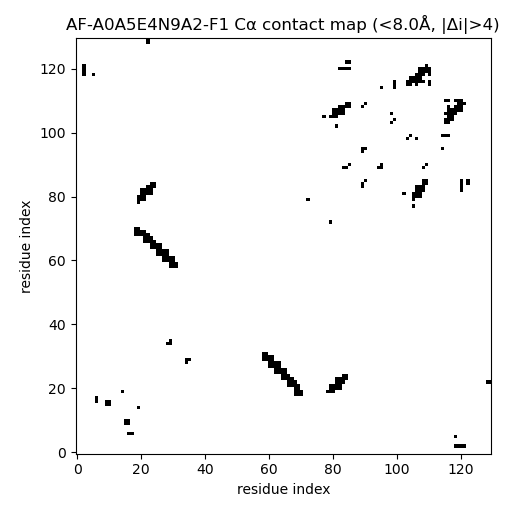 708 N N . PRO A 1 89 ? 6.885 5.961 -4.003 1.00 92.69 89 PRO A N 1
ATOM 709 C CA . PRO A 1 89 ? 5.675 6.599 -4.528 1.00 92.69 89 PRO A CA 1
ATOM 710 C C . PRO A 1 89 ? 4.491 6.550 -3.551 1.00 92.69 89 PRO A C 1
ATOM 712 O O . PRO A 1 89 ? 3.828 7.568 -3.367 1.00 92.69 89 PRO A O 1
ATOM 715 N N . HIS A 1 90 ? 4.294 5.421 -2.864 1.00 92.62 90 HIS A N 1
ATOM 716 C CA . HIS A 1 90 ? 3.225 5.197 -1.880 1.00 92.62 90 HIS A CA 1
ATOM 717 C C . HIS A 1 90 ? 3.394 6.026 -0.595 1.00 92.62 90 HIS A C 1
ATOM 719 O O . HIS A 1 90 ? 2.427 6.306 0.112 1.00 92.62 90 HIS A O 1
ATOM 725 N N . TRP A 1 91 ? 4.616 6.486 -0.301 1.00 93.19 91 TRP A N 1
ATOM 726 C CA . TRP A 1 91 ? 4.922 7.290 0.889 1.00 93.19 91 TRP A CA 1
ATOM 727 C C . TRP A 1 91 ? 4.873 8.814 0.664 1.00 93.19 91 TRP A C 1
ATOM 729 O O . TRP A 1 91 ? 5.083 9.602 1.596 1.00 93.19 91 TRP A O 1
ATOM 739 N N . LYS A 1 92 ? 4.588 9.273 -0.560 1.00 94.44 92 LYS A N 1
AT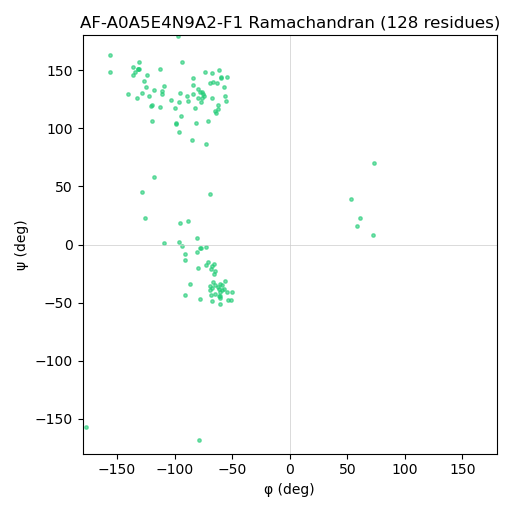OM 740 C CA . LYS A 1 92 ? 4.493 10.710 -0.856 1.00 94.44 92 LYS A CA 1
ATOM 741 C C . LYS A 1 92 ? 3.400 11.380 -0.018 1.00 94.44 92 LYS A C 1
ATOM 743 O O . LYS A 1 92 ? 2.334 10.821 0.211 1.00 94.44 92 LYS A O 1
ATOM 748 N N . LEU A 1 93 ? 3.655 12.616 0.417 1.00 94.94 93 LEU A N 1
ATOM 749 C CA . LEU A 1 93 ? 2.725 13.380 1.259 1.00 94.94 93 LEU A CA 1
ATOM 750 C C . LEU A 1 93 ? 1.340 13.544 0.615 1.00 94.94 93 LEU A C 1
ATOM 752 O O . LEU A 1 93 ? 0.338 13.458 1.312 1.00 94.94 93 LEU A O 1
ATOM 756 N N . GLU A 1 94 ? 1.286 13.756 -0.699 1.00 96.62 94 GLU A N 1
ATOM 757 C CA . GLU A 1 94 ? 0.031 13.887 -1.448 1.00 96.62 94 GLU A CA 1
ATOM 758 C C . GLU A 1 94 ? -0.816 12.613 -1.371 1.00 96.62 94 GLU A C 1
ATOM 760 O O . GLU A 1 94 ? -2.002 12.694 -1.066 1.00 96.62 94 GLU A O 1
ATOM 765 N N . VAL A 1 95 ? -0.192 11.441 -1.537 1.00 95.31 95 VAL A N 1
ATOM 766 C CA . VAL A 1 95 ? -0.858 10.135 -1.410 1.00 95.31 95 VAL A CA 1
ATOM 767 C C . VAL A 1 95 ? -1.425 9.964 -0.004 1.00 95.31 95 VAL A C 1
ATOM 769 O O . VAL A 1 95 ? -2.588 9.612 0.160 1.00 95.31 95 VAL A O 1
ATOM 772 N N . ARG A 1 96 ? -0.640 10.283 1.028 1.00 95.94 96 ARG A N 1
ATOM 773 C CA . ARG A 1 96 ? -1.086 10.163 2.426 1.00 95.94 96 ARG A CA 1
ATOM 774 C C . ARG A 1 96 ? -2.222 11.114 2.761 1.00 95.94 96 ARG A C 1
ATOM 776 O O . ARG A 1 96 ? -3.179 10.709 3.408 1.00 95.94 96 ARG A O 1
ATOM 783 N N . ARG A 1 97 ? -2.145 12.365 2.302 1.00 97.00 97 ARG A N 1
ATOM 784 C CA . ARG A 1 97 ? -3.222 13.351 2.476 1.00 97.00 97 ARG A CA 1
ATOM 785 C C . ARG A 1 97 ? -4.509 12.885 1.811 1.00 97.00 97 ARG A C 1
ATOM 787 O O . ARG A 1 97 ? -5.559 12.971 2.436 1.00 97.00 97 ARG A O 1
ATOM 794 N N . TYR A 1 98 ? -4.409 12.357 0.593 1.00 97.19 98 TYR A N 1
ATOM 795 C CA . TYR A 1 98 ? -5.546 11.786 -0.117 1.00 97.19 98 TYR A CA 1
ATOM 796 C C . TYR A 1 98 ? -6.158 10.615 0.662 1.00 97.19 98 TYR A C 1
ATOM 798 O O . TYR A 1 98 ? -7.342 10.638 0.974 1.00 97.19 98 TYR A O 1
ATOM 806 N N . LEU A 1 99 ? -5.348 9.643 1.090 1.00 96.62 99 LEU A N 1
ATOM 807 C CA . LEU A 1 99 ? -5.833 8.488 1.853 1.00 96.62 99 LEU A CA 1
ATOM 808 C C . LEU A 1 99 ? -6.402 8.862 3.228 1.00 96.62 99 LEU A C 1
ATOM 810 O O . LEU A 1 99 ? -7.375 8.259 3.668 1.00 96.62 99 LEU A O 1
ATOM 814 N N . ASN A 1 100 ? -5.839 9.865 3.902 1.00 97.00 100 ASN A N 1
ATOM 815 C CA . ASN A 1 100 ? -6.389 10.377 5.158 1.00 97.00 100 ASN A CA 1
ATOM 816 C C . ASN A 1 100 ? -7.747 11.068 4.959 1.00 97.00 100 ASN A C 1
ATOM 818 O O . ASN A 1 100 ? -8.567 11.019 5.871 1.00 97.00 100 ASN A O 1
ATOM 822 N N . GLY A 1 101 ? -7.977 11.706 3.807 1.00 96.38 101 GLY A N 1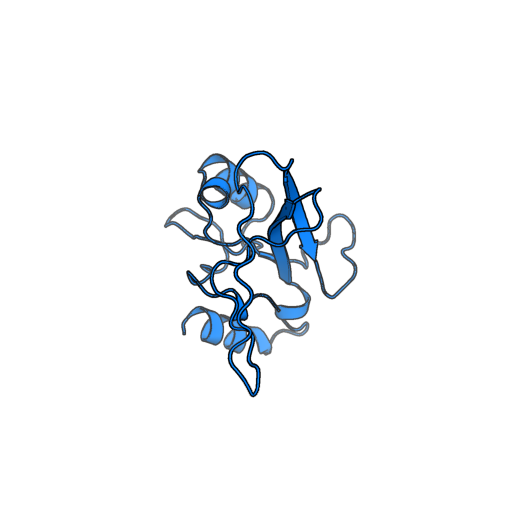
ATOM 823 C CA . GLY A 1 101 ? -9.253 12.341 3.471 1.00 96.38 101 GLY A CA 1
ATOM 824 C C . GLY A 1 101 ? -10.320 11.340 3.027 1.00 96.38 101 GLY A C 1
ATOM 825 O O . GLY A 1 101 ? -11.438 11.376 3.530 1.00 96.38 101 GLY A O 1
ATOM 826 N N . GLU A 1 102 ? -9.963 10.422 2.130 1.00 94.88 102 GLU A N 1
ATOM 827 C CA . GLU A 1 102 ? -10.914 9.495 1.501 1.00 94.88 102 GLU A CA 1
ATOM 828 C C . GLU A 1 102 ? -11.146 8.215 2.314 1.00 94.88 102 GLU A C 1
ATOM 830 O O . GLU A 1 102 ? -12.244 7.658 2.318 1.00 94.88 102 GLU A O 1
ATOM 835 N N . LEU A 1 103 ? -10.111 7.722 3.002 1.00 95.19 103 LEU A N 1
ATOM 836 C CA . LEU A 1 103 ? -10.114 6.438 3.709 1.00 95.19 103 LEU A CA 1
ATOM 837 C C . LEU A 1 103 ? -9.651 6.567 5.177 1.00 95.19 103 LEU A C 1
ATOM 839 O O . LEU A 1 103 ? -8.851 5.743 5.626 1.00 95.19 103 LEU A O 1
ATOM 843 N N . PRO A 1 104 ? -10.113 7.551 5.973 1.00 95.44 104 PRO A N 1
ATOM 844 C CA . PRO A 1 104 ? -9.644 7.722 7.350 1.00 95.44 104 PRO A CA 1
ATOM 845 C C . PR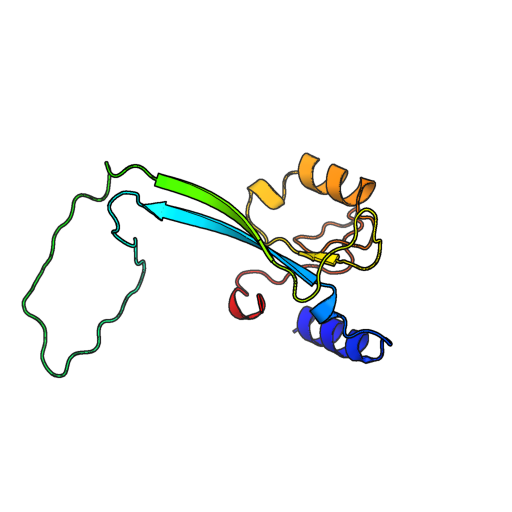O A 1 104 ? -9.861 6.442 8.170 1.00 95.44 104 PRO A C 1
ATOM 847 O O . PRO A 1 104 ? -10.960 5.893 8.196 1.00 95.44 104 PRO A O 1
ATOM 850 N N . GLN A 1 105 ? -8.808 5.946 8.831 1.00 94.44 105 GLN A N 1
ATOM 851 C CA . GLN A 1 105 ? -8.807 4.676 9.579 1.00 94.44 105 GLN A CA 1
ATOM 852 C C . GLN A 1 105 ? -9.172 3.436 8.739 1.00 94.44 105 GLN A C 1
ATOM 854 O O . GLN A 1 105 ? -9.446 2.367 9.285 1.00 94.44 105 GLN A O 1
ATOM 859 N N . ARG A 1 106 ? -9.134 3.551 7.406 1.00 95.00 106 ARG A N 1
ATOM 860 C CA . ARG A 1 106 ? -9.453 2.494 6.434 1.00 95.00 106 ARG A CA 1
ATOM 861 C C . ARG A 1 106 ? -8.326 2.260 5.426 1.00 95.00 106 ARG A C 1
ATOM 863 O O . ARG A 1 106 ? -8.554 1.699 4.357 1.00 95.00 106 ARG A O 1
ATOM 870 N N . TRP A 1 107 ? -7.095 2.631 5.775 1.00 96.44 107 TRP A N 1
ATOM 871 C CA . TRP A 1 107 ? -5.913 2.262 4.999 1.00 96.44 107 TRP A CA 1
ATOM 872 C C . TRP A 1 107 ? -4.741 1.796 5.872 1.00 96.44 107 TRP A C 1
ATOM 874 O O . TRP A 1 107 ? -4.612 2.179 7.039 1.00 96.44 107 TRP A O 1
ATOM 884 N N . ILE A 1 108 ? -3.899 0.942 5.293 1.00 95.94 108 ILE A N 1
ATOM 885 C CA . ILE A 1 108 ? -2.652 0.414 5.849 1.00 95.94 108 ILE A CA 1
ATOM 886 C C . ILE A 1 108 ? -1.522 0.711 4.861 1.00 95.94 108 ILE A C 1
ATOM 888 O O . ILE A 1 108 ? -1.651 0.501 3.658 1.00 95.94 108 ILE A O 1
ATOM 892 N N . GLY A 1 109 ? -0.396 1.174 5.382 1.00 94.69 109 GLY A N 1
ATOM 893 C CA . GLY A 1 109 ? 0.823 1.418 4.621 1.00 94.69 109 GLY A CA 1
ATOM 894 C C . GLY A 1 109 ? 1.925 1.870 5.561 1.00 94.69 109 GLY A C 1
ATOM 895 O O . GLY A 1 109 ? 1.855 1.625 6.767 1.00 94.69 109 GLY A O 1
ATOM 896 N N . ARG A 1 110 ? 2.942 2.572 5.061 1.00 93.56 110 ARG A N 1
ATOM 897 C CA . ARG A 1 110 ? 3.785 3.355 5.978 1.00 93.56 110 ARG A CA 1
ATOM 898 C C . ARG A 1 110 ? 2.915 4.388 6.708 1.00 93.56 110 ARG A C 1
ATOM 900 O O . ARG A 1 110 ? 1.980 4.927 6.122 1.00 93.56 110 ARG A O 1
ATOM 907 N N . LYS A 1 111 ? 3.221 4.644 7.982 1.00 91.56 111 LYS A N 1
ATOM 908 C CA . LYS A 1 111 ? 2.436 5.512 8.869 1.00 91.56 111 LYS A CA 1
ATOM 909 C C . LYS A 1 111 ? 3.352 6.487 9.607 1.00 91.56 111 LYS A C 1
ATOM 911 O O . LYS A 1 111 ? 4.315 6.060 10.242 1.00 91.56 111 LYS A O 1
ATOM 916 N N . GLY A 1 112 ? 3.048 7.776 9.511 1.00 91.75 112 GLY A N 1
ATOM 917 C CA . GLY A 1 112 ? 3.631 8.858 10.301 1.00 91.75 112 GLY A CA 1
ATOM 918 C C . GLY A 1 112 ? 2.746 9.224 11.494 1.00 91.75 112 GLY A C 1
ATOM 919 O O . GLY A 1 112 ? 1.678 8.647 11.684 1.00 91.75 112 GLY A O 1
ATOM 920 N N . THR A 1 113 ? 3.185 10.194 12.296 1.00 92.06 113 THR A N 1
ATOM 921 C CA . THR A 1 113 ? 2.466 10.638 13.506 1.00 92.06 113 THR A CA 1
ATOM 922 C C . THR A 1 113 ? 1.080 11.198 13.204 1.00 92.06 113 THR A C 1
ATOM 924 O O . THR A 1 113 ? 0.140 10.917 13.938 1.00 92.06 113 THR A O 1
ATOM 927 N N . ASP A 1 114 ? 0.954 11.929 12.097 1.00 93.38 114 ASP A N 1
ATOM 928 C CA . ASP A 1 114 ? -0.276 12.638 11.727 1.00 93.38 114 ASP A CA 1
ATOM 929 C C . ASP A 1 114 ? -1.151 11.827 10.755 1.00 93.38 114 ASP A C 1
ATOM 931 O O . ASP A 1 114 ? -2.177 12.309 10.277 1.00 93.38 114 ASP A O 1
ATOM 935 N N . ASP A 1 115 ? -0.732 10.602 10.416 1.00 95.81 115 ASP A N 1
ATOM 936 C CA . ASP A 1 115 ? -1.451 9.762 9.464 1.00 95.81 115 ASP A CA 1
ATOM 937 C C . ASP A 1 115 ? -2.591 8.994 10.134 1.00 95.81 115 ASP A C 1
ATOM 939 O O . ASP A 1 115 ? -2.430 8.360 11.181 1.00 95.81 115 ASP A O 1
ATOM 943 N N . LEU A 1 116 ? -3.736 8.958 9.452 1.00 96.19 116 LEU A N 1
ATOM 944 C CA . LEU A 1 116 ? -4.939 8.245 9.878 1.00 96.19 116 LEU A CA 1
ATOM 945 C C . LEU A 1 116 ? -4.959 6.788 9.393 1.00 96.19 116 LEU A C 1
ATOM 947 O O . LEU A 1 116 ? -6.022 6.176 9.331 1.00 96.19 116 LEU A O 1
ATOM 951 N N . ALA A 1 117 ? -3.801 6.217 9.050 1.00 95.62 117 ALA A N 1
ATOM 952 C CA . ALA A 1 117 ? -3.686 4.789 8.778 1.00 95.62 117 ALA A CA 1
ATOM 953 C C . ALA A 1 117 ? -4.025 3.982 10.041 1.00 95.62 117 ALA A C 1
ATOM 955 O O . ALA A 1 117 ? -3.576 4.318 11.144 1.00 95.62 117 ALA A O 1
ATOM 956 N N . ILE A 1 118 ? -4.759 2.879 9.889 1.00 94.50 118 ILE A N 1
ATOM 957 C CA . ILE A 1 118 ? -5.187 2.059 11.033 1.00 94.50 118 ILE A CA 1
ATOM 958 C C . ILE A 1 118 ? -3.992 1.370 11.711 1.00 94.50 118 ILE A C 1
ATOM 960 O O . ILE A 1 118 ? -3.912 1.313 12.934 1.00 94.50 118 ILE A O 1
ATOM 964 N N . HIS A 1 119 ? -3.013 0.917 10.924 1.00 94.25 119 HIS A N 1
ATOM 965 C CA . HIS A 1 119 ? -1.792 0.273 11.408 1.00 94.25 119 HIS A CA 1
ATOM 966 C C . HIS A 1 119 ? -0.666 0.421 10.368 1.00 94.25 119 HIS A C 1
ATOM 968 O O . HIS A 1 119 ? -0.964 0.441 9.172 1.00 94.25 119 HIS A O 1
ATOM 974 N N . PRO A 1 120 ? 0.619 0.512 10.766 1.00 94.50 120 PRO A N 1
ATOM 975 C CA . PRO A 1 120 ? 1.725 0.453 9.814 1.00 94.50 120 PRO A CA 1
ATOM 976 C C . PRO A 1 120 ? 1.856 -0.929 9.151 1.00 94.50 120 PRO A C 1
ATOM 978 O O . PRO A 1 120 ? 1.760 -1.960 9.824 1.00 94.50 120 PRO A O 1
ATOM 981 N N . TRP A 1 121 ? 2.140 -0.958 7.848 1.00 94.50 121 TRP A N 1
ATOM 982 C CA . TRP A 1 121 ? 2.568 -2.168 7.143 1.00 94.50 121 TRP A CA 1
ATOM 983 C C . TRP A 1 121 ? 4.048 -2.452 7.439 1.00 94.50 121 TRP A C 1
ATOM 985 O O . TRP A 1 121 ? 4.876 -1.536 7.340 1.00 94.50 121 TRP A O 1
ATOM 995 N N . PRO A 1 122 ? 4.422 -3.689 7.804 1.00 93.19 122 PRO A N 1
ATOM 996 C CA . PRO A 1 122 ? 5.808 -4.013 8.107 1.00 93.19 122 PRO A CA 1
ATOM 997 C C . PRO A 1 122 ? 6.687 -3.973 6.839 1.00 93.19 122 PRO A C 1
ATOM 999 O O . PRO A 1 122 ? 6.284 -4.440 5.771 1.00 93.19 122 PRO A O 1
ATOM 1002 N N . PRO A 1 123 ? 7.914 -3.424 6.919 1.00 90.88 123 PRO A N 1
ATOM 1003 C CA . PRO A 1 123 ? 8.814 -3.373 5.773 1.00 90.88 123 PRO A CA 1
ATOM 1004 C C . PRO A 1 123 ? 9.282 -4.778 5.370 1.00 90.88 123 PRO A C 1
ATOM 1006 O O . PRO A 1 123 ? 9.493 -5.636 6.225 1.00 90.88 123 PRO A O 1
ATOM 1009 N N . ARG A 1 124 ? 9.523 -4.988 4.066 1.00 88.94 124 ARG A N 1
ATOM 1010 C CA . ARG A 1 124 ? 10.062 -6.247 3.503 1.00 88.94 124 ARG A CA 1
ATOM 1011 C C . ARG A 1 124 ? 9.264 -7.493 3.908 1.00 88.94 124 ARG A C 1
ATOM 1013 O O . ARG A 1 124 ? 9.856 -8.529 4.182 1.00 88.94 124 ARG A O 1
ATOM 1020 N N . SER A 1 125 ? 7.941 -7.377 3.960 1.00 90.44 125 SER A N 1
ATOM 1021 C CA . SER A 1 125 ? 7.047 -8.483 4.325 1.00 90.44 125 SER A CA 1
ATOM 1022 C C . SER A 1 125 ? 6.100 -8.855 3.171 1.00 90.44 125 SER A C 1
ATOM 1024 O O . SER A 1 125 ? 4.884 -8.736 3.325 1.00 90.44 125 SER A O 1
ATOM 1026 N N . PRO A 1 126 ? 6.626 -9.233 1.985 1.00 86.00 126 PRO A N 1
ATOM 1027 C CA . PRO A 1 126 ? 5.786 -9.649 0.859 1.00 86.00 126 PRO A CA 1
ATOM 1028 C C . PRO A 1 126 ? 5.012 -10.942 1.157 1.00 86.00 126 PRO A C 1
ATOM 1030 O O . PRO A 1 126 ? 3.971 -11.183 0.563 1.00 86.00 126 PRO A O 1
ATOM 1033 N N . ASP A 1 127 ? 5.491 -11.754 2.102 1.00 87.62 127 ASP A N 1
ATOM 1034 C CA . ASP A 1 127 ? 4.835 -12.962 2.608 1.00 87.62 127 ASP A CA 1
ATOM 1035 C C . ASP A 1 127 ? 3.521 -12.682 3.358 1.00 87.62 127 ASP A C 1
ATOM 1037 O O . ASP A 1 127 ? 2.718 -13.593 3.550 1.00 87.62 127 ASP A O 1
ATOM 1041 N N . LEU A 1 128 ? 3.288 -11.432 3.775 1.00 84.75 128 LEU A N 1
ATOM 1042 C CA . LEU A 1 128 ? 2.060 -11.023 4.461 1.00 84.75 128 LEU A CA 1
ATOM 1043 C C . LEU A 1 128 ? 0.963 -10.528 3.508 1.00 84.75 128 LEU A C 1
ATOM 1045 O O . LEU A 1 128 ? -0.166 -10.321 3.960 1.00 84.75 128 LEU A O 1
ATOM 1049 N N . THR A 1 129 ? 1.274 -10.360 2.221 1.00 80.88 129 THR A N 1
ATOM 1050 C CA . THR A 1 129 ? 0.299 -10.088 1.159 1.00 80.88 129 THR A CA 1
ATOM 1051 C C . THR A 1 129 ? -0.334 -11.421 0.744 1.00 80.88 129 THR A C 1
ATOM 1053 O O . THR A 1 129 ? 0.328 -12.234 0.101 1.00 80.88 129 THR A O 1
ATOM 1056 N N . VAL A 1 130 ? -1.579 -11.682 1.168 1.00 69.44 130 VAL A N 1
ATOM 1057 C CA . VAL A 1 130 ? -2.229 -13.014 1.101 1.00 69.44 130 VAL A CA 1
ATOM 1058 C C . VAL A 1 130 ? -3.602 -13.012 0.450 1.00 69.44 130 VAL A C 1
ATOM 1060 O O . VAL A 1 130 ? -4.354 -12.035 0.646 1.00 69.44 130 VAL A O 1
#

Mean predicted aligned error: 9.03 Å